Protein AF-A0A7K2MRT0-F1 (afdb_monomer_lite)

Secondary structure (DSSP, 8-state):
-GGGTSS------SS-B-SSGGGSS----S--TTS----TTTT--THHHHHHTT---SB-TT----SS---

Foldseek 3Di:
DPVVVPDKFPDFAQFFAAPDLVQALDNQPAADPVRDDDPPCPPCHTQSSCVVVVHDGPGHGRDDDIPDDDD

Radius of gyration: 16.73 Å; chains: 1; bounding box: 45×25×45 Å

pLDDT: mean 95.97, std 1.98, range [87.44, 98.38]

Structure (mmCIF, N/CA/C/O backbone):
data_AF-A0A7K2MRT0-F1
#
_entry.id   AF-A0A7K2MRT0-F1
#
loop_
_atom_site.group_PDB
_atom_site.id
_atom_site.type_symbol
_atom_site.label_atom_id
_atom_site.label_alt_id
_atom_site.label_comp_id
_atom_site.label_asym_id
_atom_site.label_entity_id
_atom_site.label_seq_id
_atom_site.pdbx_PDB_ins_code
_atom_site.Cartn_x
_atom_site.Cartn_y
_atom_site.Cartn_z
_atom_site.occupancy
_atom_site.B_iso_or_equiv
_atom_site.auth_seq_id
_atom_site.auth_comp_id
_atom_site.auth_asym_id
_atom_site.auth_atom_id
_atom_site.pdbx_PDB_model_num
ATOM 1 N N . ASP A 1 1 ? 1.226 10.264 19.971 1.00 93.06 1 ASP A N 1
ATOM 2 C CA . ASP A 1 1 ? -0.244 10.395 20.045 1.00 93.06 1 ASP A CA 1
ATOM 3 C C . ASP A 1 1 ? -1.003 9.132 19.696 1.00 93.06 1 ASP A C 1
ATOM 5 O O . ASP A 1 1 ? -1.735 8.668 20.559 1.00 93.06 1 ASP A O 1
ATOM 9 N N . VAL A 1 2 ? -0.778 8.536 18.520 1.00 97.25 2 VAL A N 1
ATOM 10 C CA . VAL A 1 2 ? -1.495 7.325 18.071 1.00 97.25 2 VAL A CA 1
ATOM 11 C C . VAL A 1 2 ? -1.430 6.176 19.084 1.00 97.25 2 VAL A C 1
ATOM 13 O O . VAL A 1 2 ? -2.466 5.767 19.575 1.00 97.25 2 VAL A O 1
ATOM 16 N N . ILE A 1 3 ? -0.235 5.739 19.510 1.00 96.44 3 ILE A N 1
ATOM 17 C CA . ILE A 1 3 ? -0.070 4.609 20.459 1.00 96.44 3 ILE A CA 1
ATOM 18 C C . ILE A 1 3 ? -0.886 4.781 21.757 1.00 96.44 3 ILE A C 1
ATOM 20 O O . ILE A 1 3 ? -1.353 3.799 22.321 1.00 96.44 3 ILE A O 1
ATOM 24 N N . PHE A 1 4 ? -1.072 6.020 22.223 1.00 97.75 4 PHE A N 1
ATOM 25 C CA . PHE A 1 4 ? -1.811 6.328 23.453 1.00 97.75 4 PHE A CA 1
ATOM 26 C C . PHE A 1 4 ? -3.268 6.748 23.199 1.00 97.75 4 PHE A C 1
ATOM 28 O O . PHE A 1 4 ? -3.915 7.250 24.114 1.00 97.75 4 PHE A O 1
ATOM 35 N N . GLY A 1 5 ? -3.772 6.629 21.968 1.00 96.94 5 GLY A N 1
ATOM 36 C CA . GLY A 1 5 ? -5.139 7.019 21.610 1.00 96.94 5 GLY A CA 1
ATOM 37 C C . GLY A 1 5 ? -5.404 8.528 21.619 1.00 96.94 5 GLY A C 1
ATOM 38 O O . GLY A 1 5 ? -6.551 8.943 21.510 1.00 96.94 5 GLY A O 1
ATOM 39 N N . ARG A 1 6 ? -4.367 9.374 21.726 1.00 98.19 6 ARG A N 1
ATOM 40 C CA . ARG A 1 6 ? -4.525 10.842 21.638 1.00 98.19 6 ARG A CA 1
ATOM 41 C C . ARG A 1 6 ? -4.813 11.315 20.210 1.00 98.19 6 ARG A C 1
ATOM 43 O O . ARG A 1 6 ? -5.251 12.442 20.023 1.00 98.19 6 ARG A O 1
ATOM 50 N N . ALA A 1 7 ? -4.542 10.465 19.221 1.00 98.00 7 ALA A N 1
ATOM 51 C CA . ALA A 1 7 ? -4.889 10.665 17.821 1.00 98.00 7 ALA A CA 1
ATOM 52 C C . ALA A 1 7 ? -5.311 9.325 17.201 1.00 98.00 7 ALA A C 1
ATOM 54 O O . ALA A 1 7 ? -4.742 8.286 17.535 1.00 98.00 7 ALA A O 1
ATOM 55 N N . GLU A 1 8 ? -6.273 9.361 16.283 1.00 96.75 8 GLU A N 1
ATOM 56 C CA . GLU A 1 8 ? -6.762 8.183 15.561 1.00 96.75 8 GLU A CA 1
ATOM 57 C C . GLU A 1 8 ? -5.762 7.743 14.472 1.00 96.75 8 GLU A C 1
ATOM 59 O O . GLU A 1 8 ? -5.274 8.591 13.713 1.00 96.75 8 GLU A O 1
ATOM 64 N N . PRO A 1 9 ? -5.463 6.439 14.317 1.00 97.00 9 PRO A N 1
ATOM 65 C CA . PRO A 1 9 ? -4.746 5.931 13.154 1.00 97.00 9 PRO A CA 1
ATOM 66 C C . PRO A 1 9 ? -5.631 6.021 11.900 1.00 97.00 9 PRO A C 1
ATOM 68 O O . PRO A 1 9 ? -6.328 5.087 11.525 1.00 97.00 9 PRO A O 1
ATOM 71 N N . GLY A 1 10 ? -5.572 7.160 11.210 1.00 95.81 10 GLY A N 1
ATOM 72 C CA . GLY A 1 10 ? -6.302 7.392 9.955 1.00 95.81 10 GLY A CA 1
ATOM 73 C C . GLY A 1 10 ? -5.568 6.936 8.687 1.00 95.81 10 GLY A C 1
ATOM 74 O O . GLY A 1 10 ? -6.075 7.110 7.581 1.00 95.81 10 GLY A O 1
ATOM 75 N N . GLY A 1 11 ? -4.358 6.388 8.820 1.00 97.06 11 GLY A N 1
ATOM 76 C CA . GLY A 1 11 ? -3.522 6.002 7.685 1.00 97.06 11 GLY A CA 1
ATOM 77 C C . GLY A 1 11 ? -4.134 4.880 6.841 1.00 97.06 11 GLY A C 1
ATOM 78 O O . GLY A 1 11 ? -4.795 3.972 7.354 1.00 97.06 11 GLY A O 1
ATOM 79 N N . ARG A 1 12 ? -3.875 4.933 5.532 1.00 98.06 12 ARG A N 1
ATOM 80 C CA . ARG A 1 12 ? -4.211 3.889 4.556 1.00 98.06 12 ARG A CA 1
ATOM 81 C C . ARG A 1 12 ? -2.991 3.619 3.683 1.00 98.06 12 ARG A C 1
ATOM 83 O O . ARG A 1 12 ? -2.297 4.560 3.298 1.00 98.06 12 ARG A O 1
ATOM 90 N N . LEU A 1 13 ? -2.706 2.350 3.398 1.00 98.25 13 LEU A N 1
ATOM 91 C CA . LEU A 1 13 ? -1.508 1.974 2.649 1.00 98.25 13 LEU A CA 1
ATOM 92 C C . LEU A 1 13 ? -1.541 2.535 1.214 1.00 98.25 13 LEU A C 1
ATOM 94 O O . LEU A 1 13 ? -2.470 2.219 0.468 1.00 98.25 13 LEU A O 1
ATOM 98 N N . PRO A 1 14 ? -0.515 3.295 0.779 1.00 97.62 14 PRO A N 1
ATOM 99 C CA . PRO A 1 14 ? -0.427 3.798 -0.593 1.00 97.62 14 PRO A CA 1
ATOM 100 C C . 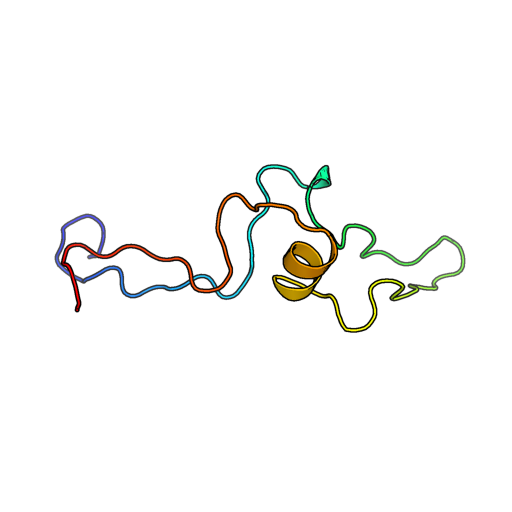PRO A 1 14 ? 0.073 2.735 -1.585 1.00 97.62 14 PRO A C 1
ATOM 102 O O . PRO A 1 14 ? 0.079 2.965 -2.791 1.00 97.62 14 PRO A O 1
ATOM 105 N N . THR A 1 15 ? 0.497 1.563 -1.100 1.00 96.81 15 THR A N 1
ATOM 106 C CA . THR A 1 15 ? 0.989 0.436 -1.903 1.00 96.81 15 THR A CA 1
ATOM 107 C C . THR A 1 15 ? 0.470 -0.893 -1.353 1.00 96.81 15 THR A C 1
ATOM 109 O O . THR A 1 15 ? 0.025 -0.980 -0.214 1.00 96.81 15 THR A O 1
ATOM 112 N N . THR A 1 16 ? 0.494 -1.946 -2.170 1.00 98.06 16 THR A N 1
ATOM 113 C CA . THR A 1 16 ? 0.178 -3.316 -1.732 1.00 98.06 16 THR A CA 1
ATOM 114 C C . THR A 1 16 ? 1.432 -3.987 -1.191 1.00 98.06 16 THR A C 1
ATOM 116 O O . THR A 1 16 ? 2.471 -3.936 -1.852 1.00 98.06 16 THR A O 1
ATOM 119 N N . TRP A 1 17 ? 1.349 -4.611 -0.017 1.00 97.75 17 TRP A N 1
ATOM 120 C CA . TRP A 1 17 ? 2.500 -5.219 0.651 1.00 97.75 17 TRP A CA 1
ATOM 121 C C . TRP A 1 17 ? 2.485 -6.745 0.515 1.00 97.75 17 TRP A C 1
ATOM 123 O O . TRP A 1 17 ? 1.518 -7.384 0.942 1.00 97.75 17 TRP A O 1
ATOM 133 N N . PRO A 1 18 ? 3.538 -7.347 -0.066 1.00 97.38 18 PRO A N 1
ATOM 134 C CA . PRO A 1 18 ? 3.671 -8.796 -0.101 1.00 97.38 18 PRO A CA 1
ATOM 135 C C . PRO A 1 18 ? 3.983 -9.371 1.287 1.00 97.38 18 PRO A C 1
ATOM 137 O O . PRO A 1 18 ? 4.509 -8.665 2.146 1.00 97.38 18 PRO A O 1
ATOM 140 N N . ALA A 1 19 ? 3.725 -10.668 1.479 1.00 97.19 19 ALA A N 1
ATOM 141 C CA . ALA A 1 19 ? 4.257 -11.399 2.630 1.00 97.19 19 ALA A CA 1
ATOM 142 C C . ALA A 1 19 ? 5.767 -11.659 2.463 1.00 97.19 19 ALA A C 1
ATOM 144 O O . ALA A 1 19 ? 6.537 -11.450 3.399 1.00 97.19 19 ALA A O 1
ATOM 145 N N . ALA A 1 20 ? 6.198 -12.030 1.254 1.00 96.31 20 ALA A N 1
ATOM 146 C CA . ALA A 1 20 ? 7.601 -12.133 0.863 1.00 96.31 20 ALA A CA 1
ATOM 147 C C . ALA A 1 20 ? 7.858 -11.468 -0.497 1.00 96.31 20 ALA A C 1
ATOM 149 O O . ALA A 1 20 ? 6.994 -11.447 -1.369 1.00 96.31 20 ALA A O 1
ATOM 150 N N 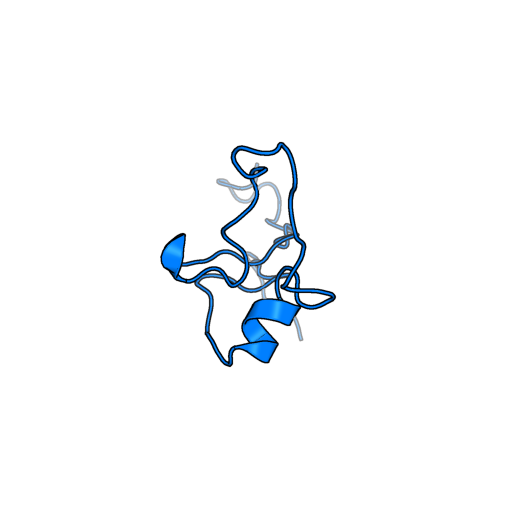. LEU A 1 21 ? 9.075 -10.961 -0.731 1.00 94.25 21 LEU A N 1
ATOM 151 C CA . LEU A 1 21 ? 9.423 -10.297 -1.999 1.00 94.25 21 LEU A CA 1
ATOM 152 C C . LEU A 1 21 ? 9.109 -11.165 -3.232 1.00 94.25 21 LEU A C 1
ATOM 154 O O . LEU A 1 21 ? 8.680 -10.640 -4.252 1.00 94.25 21 LEU A O 1
ATOM 158 N N . THR A 1 22 ? 9.274 -12.483 -3.125 1.00 94.44 22 THR A N 1
ATOM 159 C CA . THR A 1 22 ? 8.974 -13.461 -4.184 1.00 94.44 22 THR A CA 1
ATOM 160 C C . THR A 1 22 ? 7.501 -13.514 -4.587 1.00 94.44 22 THR A C 1
ATOM 162 O O . THR A 1 22 ? 7.188 -13.952 -5.694 1.00 94.44 22 THR A O 1
ATOM 165 N N . ASP A 1 23 ? 6.597 -13.063 -3.720 1.00 94.62 23 ASP A N 1
ATOM 166 C CA . ASP A 1 23 ? 5.160 -13.044 -3.997 1.00 94.62 23 ASP A CA 1
ATOM 167 C C . ASP A 1 23 ? 4.769 -11.842 -4.856 1.00 94.62 23 ASP A C 1
ATOM 169 O O . ASP A 1 23 ? 3.758 -11.890 -5.567 1.00 94.62 23 ASP A O 1
ATOM 173 N N . ALA A 1 24 ? 5.565 -10.767 -4.785 1.00 95.25 24 ALA A N 1
ATOM 174 C CA . ALA A 1 24 ? 5.275 -9.514 -5.452 1.00 95.25 24 ALA A CA 1
ATOM 175 C C . ALA A 1 24 ? 5.227 -9.708 -6.979 1.00 95.25 24 ALA A C 1
ATOM 177 O O . ALA A 1 24 ? 6.098 -10.361 -7.554 1.00 95.25 24 ALA A O 1
ATOM 178 N N . PRO A 1 25 ? 4.236 -9.113 -7.664 1.00 94.38 25 PRO A N 1
ATOM 179 C CA . PRO A 1 25 ? 4.068 -9.276 -9.107 1.00 94.38 25 PRO A CA 1
ATOM 180 C C . PRO A 1 25 ? 5.195 -8.620 -9.918 1.00 94.38 25 PRO A C 1
ATOM 182 O O . PRO A 1 25 ? 5.442 -9.023 -11.049 1.00 94.38 25 PRO A O 1
ATOM 185 N N . VAL A 1 26 ? 5.885 -7.631 -9.340 1.00 94.06 26 VAL A N 1
ATOM 186 C CA . VAL A 1 26 ? 7.001 -6.914 -9.965 1.00 94.06 26 VAL A CA 1
ATOM 187 C C . VAL A 1 26 ? 8.193 -6.948 -9.015 1.00 94.06 26 VAL A C 1
ATOM 189 O O . VAL A 1 26 ? 8.152 -6.353 -7.939 1.00 94.06 26 VAL A O 1
ATOM 192 N N . THR A 1 27 ? 9.250 -7.660 -9.403 1.00 93.88 27 THR A N 1
ATOM 193 C CA . THR A 1 27 ? 10.477 -7.827 -8.598 1.00 93.88 27 THR A CA 1
ATOM 194 C C . THR A 1 27 ? 11.746 -7.403 -9.335 1.00 93.88 27 THR A C 1
ATOM 196 O O . THR A 1 27 ? 12.746 -7.075 -8.695 1.00 93.88 27 THR A O 1
ATOM 199 N N . ARG A 1 28 ? 11.721 -7.359 -10.674 1.00 92.75 28 ARG A N 1
ATOM 200 C CA . ARG A 1 28 ? 12.844 -6.898 -11.502 1.00 92.75 28 ARG A CA 1
ATOM 201 C C . ARG A 1 28 ? 12.783 -5.382 -11.666 1.00 92.75 28 ARG A C 1
ATOM 203 O O . ARG A 1 28 ? 12.109 -4.879 -12.549 1.00 92.75 28 ARG A O 1
ATOM 210 N N . THR A 1 29 ? 13.483 -4.655 -10.805 1.00 92.94 29 THR A N 1
ATOM 211 C CA . THR A 1 29 ? 13.464 -3.177 -10.784 1.00 92.94 29 THR A CA 1
ATOM 212 C C . THR A 1 29 ? 14.825 -2.551 -11.080 1.00 92.94 29 THR A C 1
ATOM 214 O O . THR A 1 29 ? 15.025 -1.356 -10.870 1.00 92.94 29 THR A O 1
ATOM 217 N N . ARG A 1 30 ? 15.788 -3.357 -11.539 1.00 95.56 30 ARG A N 1
ATOM 218 C CA . ARG A 1 30 ? 17.144 -2.917 -11.878 1.00 95.56 30 ARG A CA 1
ATOM 219 C C . ARG A 1 30 ? 17.440 -3.201 -13.349 1.00 95.56 30 ARG A C 1
ATOM 221 O O . ARG A 1 30 ? 17.037 -4.269 -13.812 1.00 95.56 30 ARG A O 1
ATOM 228 N N . PRO A 1 31 ? 18.148 -2.296 -14.050 1.00 96.88 31 PRO A N 1
ATOM 229 C CA . PRO A 1 31 ? 18.592 -2.553 -15.412 1.00 96.88 31 PRO A CA 1
ATOM 230 C C . PRO A 1 31 ? 19.433 -3.829 -15.521 1.00 96.88 31 PRO A C 1
ATOM 232 O O . PRO A 1 31 ? 20.113 -4.224 -14.570 1.00 96.88 31 PRO A O 1
ATOM 235 N N . ASP A 1 32 ? 19.385 -4.457 -16.689 1.00 95.12 32 ASP A N 1
ATOM 236 C CA . ASP A 1 32 ? 20.243 -5.574 -17.061 1.00 95.12 32 ASP A CA 1
ATOM 237 C C . ASP A 1 32 ? 21.703 -5.129 -17.299 1.00 95.12 32 ASP A C 1
ATOM 239 O O . ASP A 1 32 ? 22.059 -3.955 -17.178 1.00 95.12 32 ASP A O 1
ATOM 243 N N . GLY A 1 33 ? 22.574 -6.081 -17.647 1.00 95.81 33 GLY A N 1
ATOM 244 C CA . GLY A 1 33 ? 23.992 -5.810 -17.916 1.00 95.81 33 GLY A CA 1
ATOM 245 C C . GLY A 1 33 ? 24.256 -4.904 -19.127 1.00 95.81 33 GLY A C 1
ATOM 246 O O . GLY A 1 33 ? 25.365 -4.394 -19.257 1.00 95.81 33 GLY A O 1
ATOM 247 N N . ALA A 1 34 ? 23.258 -4.680 -19.987 1.00 96.50 34 ALA A N 1
ATOM 248 C CA . ALA A 1 34 ? 23.317 -3.733 -21.099 1.00 96.50 34 ALA A CA 1
ATOM 249 C C . ALA A 1 34 ? 22.721 -2.357 -20.730 1.00 96.50 34 ALA A C 1
ATOM 251 O O . ALA A 1 34 ? 22.674 -1.463 -21.574 1.00 96.50 34 ALA A O 1
ATOM 252 N N . GLY A 1 35 ? 22.280 -2.169 -19.481 1.00 97.06 35 GLY A N 1
ATOM 253 C CA . GLY A 1 35 ? 21.701 -0.920 -18.990 1.00 97.06 35 GLY A CA 1
ATOM 254 C C . GLY A 1 35 ? 20.222 -0.730 -19.336 1.00 97.06 35 GLY A C 1
ATOM 255 O O . GLY A 1 35 ? 19.714 0.383 -19.196 1.00 97.06 35 GLY A O 1
ATOM 256 N N . ARG A 1 36 ? 19.510 -1.782 -19.760 1.00 97.19 36 ARG A N 1
ATOM 257 C CA . ARG A 1 36 ? 18.086 -1.715 -20.126 1.00 97.19 36 ARG A CA 1
ATOM 258 C C . ARG A 1 36 ? 17.196 -2.288 -19.023 1.00 97.19 36 ARG A C 1
ATOM 260 O O . ARG A 1 36 ? 17.515 -3.314 -18.431 1.00 97.19 36 ARG A O 1
ATOM 267 N N . LEU A 1 37 ? 16.062 -1.644 -18.751 1.00 96.44 37 LEU A N 1
ATOM 268 C CA . LEU A 1 37 ? 15.031 -2.145 -17.838 1.00 96.44 37 LEU A CA 1
ATOM 269 C C . LEU A 1 37 ? 13.712 -2.286 -18.602 1.00 96.44 37 LEU A C 1
ATOM 271 O O . LEU A 1 37 ? 13.071 -1.286 -18.916 1.00 96.44 37 LEU A O 1
ATOM 275 N N . ASP A 1 38 ? 13.332 -3.524 -18.905 1.00 95.12 38 ASP A N 1
ATOM 276 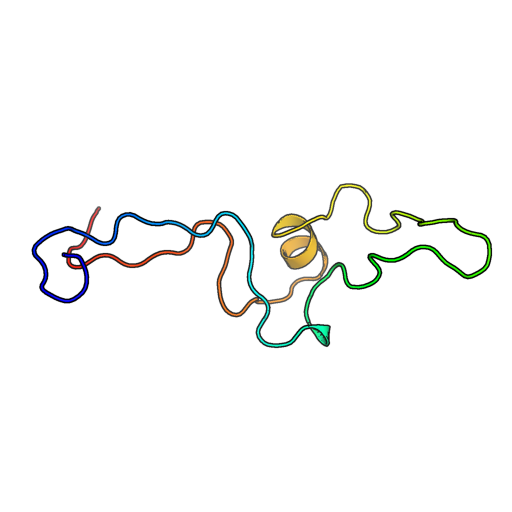C CA . ASP A 1 38 ? 12.067 -3.828 -19.573 1.00 95.12 38 ASP A CA 1
ATOM 277 C C . ASP A 1 38 ? 10.922 -3.905 -18.550 1.00 95.12 38 ASP A C 1
ATOM 279 O O . ASP A 1 38 ? 11.019 -4.620 -17.552 1.00 95.12 38 ASP A O 1
ATOM 283 N N . TYR A 1 39 ? 9.836 -3.177 -18.820 1.00 95.19 39 TYR A N 1
ATOM 284 C CA . TYR A 1 39 ? 8.621 -3.122 -17.995 1.00 95.19 39 TYR A CA 1
ATOM 285 C C . TYR A 1 39 ? 7.585 -4.127 -18.518 1.00 95.19 39 TYR A C 1
ATOM 287 O O . TYR A 1 39 ? 6.534 -3.757 -19.052 1.00 95.19 39 TYR A O 1
ATOM 295 N N . ASP A 1 40 ? 7.903 -5.416 -18.406 1.00 94.12 40 ASP A N 1
ATOM 296 C CA . ASP A 1 40 ? 7.076 -6.513 -18.934 1.00 94.12 40 ASP A CA 1
ATOM 297 C C . ASP A 1 40 ? 5.708 -6.620 -18.236 1.00 94.12 40 ASP A C 1
ATOM 299 O O . ASP A 1 40 ? 4.757 -7.197 -18.770 1.00 94.12 40 ASP A O 1
ATOM 303 N N . GLU A 1 41 ? 5.582 -6.054 -17.035 1.00 94.12 41 GLU A N 1
ATOM 304 C CA . GLU A 1 41 ? 4.331 -5.985 -16.285 1.00 94.12 41 GLU A CA 1
ATOM 305 C C . GLU A 1 41 ? 3.287 -5.048 -16.917 1.00 94.12 41 GLU A C 1
ATOM 307 O O . GLU A 1 41 ? 2.095 -5.135 -16.592 1.00 94.12 41 GLU A O 1
ATOM 312 N N . GLY A 1 42 ? 3.708 -4.144 -17.808 1.00 94.81 42 GLY A N 1
ATOM 313 C CA . GLY A 1 42 ? 2.844 -3.146 -18.430 1.00 94.81 42 GLY A CA 1
ATOM 314 C C . GLY A 1 42 ? 2.047 -2.337 -17.399 1.00 94.81 42 GLY A C 1
ATOM 315 O O . GLY A 1 42 ? 2.592 -1.749 -16.471 1.00 94.81 42 GLY A O 1
ATOM 316 N N . LEU A 1 43 ? 0.718 -2.310 -17.541 1.00 95.31 43 LEU A N 1
ATOM 317 C CA . LEU A 1 43 ? -0.172 -1.558 -16.642 1.00 95.31 43 LEU A CA 1
ATOM 318 C C . LEU A 1 43 ? -0.443 -2.261 -15.299 1.00 95.31 43 LEU A C 1
ATOM 320 O O . LEU A 1 43 ? -1.161 -1.716 -14.449 1.00 95.31 43 LEU A O 1
ATOM 324 N N . HIS A 1 44 ? 0.087 -3.467 -15.096 1.00 96.31 44 HIS A N 1
ATOM 325 C CA . HIS A 1 44 ? -0.221 -4.325 -13.953 1.00 96.31 44 HIS A CA 1
ATOM 326 C C . HIS A 1 44 ? 0.754 -4.123 -12.785 1.00 96.31 44 HIS A C 1
ATOM 328 O O . HIS A 1 44 ? 1.267 -5.075 -12.201 1.00 96.31 44 HIS A O 1
ATOM 334 N N . VAL A 1 45 ? 0.964 -2.863 -12.406 1.00 94.38 45 VAL A N 1
ATOM 335 C CA . VAL A 1 45 ? 1.807 -2.462 -11.271 1.00 94.38 45 VAL A CA 1
ATOM 336 C C . VAL A 1 45 ? 0.975 -2.381 -9.984 1.00 94.38 45 VAL A C 1
ATOM 338 O O . VAL A 1 45 ? -0.213 -2.040 -10.003 1.00 94.38 45 VAL A O 1
ATOM 341 N N . GLY A 1 46 ? 1.590 -2.690 -8.838 1.00 94.62 46 GLY A N 1
ATOM 342 C CA . GLY A 1 46 ? 0.924 -2.630 -7.533 1.00 94.62 46 GLY A CA 1
ATOM 343 C C . GLY A 1 46 ? -0.283 -3.569 -7.469 1.00 94.62 46 GLY A C 1
ATOM 344 O O . GLY A 1 46 ? -0.216 -4.691 -7.971 1.00 94.62 46 GLY A O 1
ATOM 345 N N . HIS A 1 47 ? -1.399 -3.120 -6.878 1.00 96.50 47 HIS A N 1
ATOM 346 C CA . HIS A 1 47 ? -2.607 -3.942 -6.685 1.00 96.50 47 HIS A CA 1
ATOM 347 C C . HIS A 1 47 ? -3.141 -4.568 -7.988 1.00 96.50 47 HIS A C 1
ATOM 349 O O . HIS A 1 47 ? -3.685 -5.668 -7.955 1.00 96.50 47 HIS A O 1
ATOM 355 N N . ARG A 1 48 ? -2.940 -3.924 -9.148 1.00 96.94 48 ARG A N 1
ATOM 356 C CA . ARG A 1 48 ? -3.361 -4.462 -10.455 1.00 96.94 48 ARG A CA 1
ATOM 357 C C . ARG A 1 48 ? -2.592 -5.722 -10.849 1.00 96.94 48 ARG A C 1
ATOM 359 O O . ARG A 1 48 ? -3.170 -6.608 -11.473 1.00 96.94 48 ARG A O 1
ATOM 366 N N . GLY 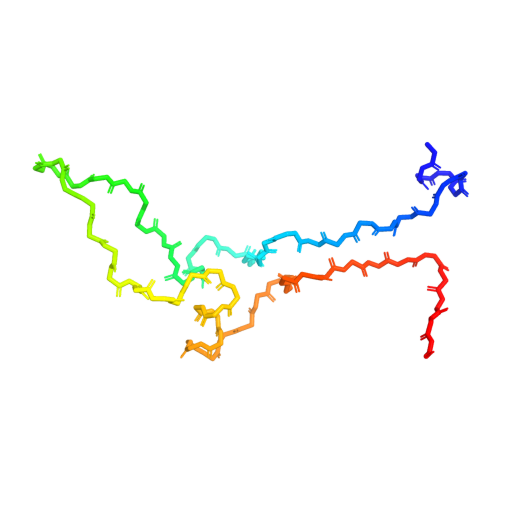A 1 49 ? -1.318 -5.811 -10.470 1.00 96.94 49 GLY A N 1
ATOM 367 C CA . GLY A 1 49 ? -0.506 -7.015 -10.651 1.00 96.94 49 GLY A CA 1
ATOM 368 C C . GLY A 1 49 ? -1.038 -8.174 -9.821 1.00 96.94 49 GLY A C 1
ATOM 369 O O . GLY A 1 49 ? -1.264 -9.2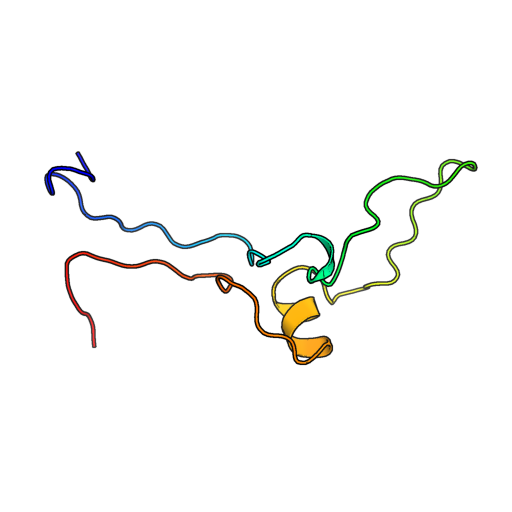60 -10.344 1.00 96.94 49 GLY A O 1
ATOM 370 N N . TRP A 1 50 ? -1.341 -7.923 -8.548 1.00 97.19 50 TRP A N 1
ATOM 371 C CA . TRP A 1 50 ? -1.930 -8.926 -7.657 1.00 97.19 50 TRP A CA 1
ATOM 372 C C . TRP A 1 50 ? -3.265 -9.467 -8.182 1.00 97.19 50 TRP A C 1
ATOM 374 O O . TRP A 1 50 ? -3.458 -10.683 -8.208 1.00 97.19 50 TRP A O 1
ATOM 384 N N . LEU A 1 51 ? -4.141 -8.582 -8.679 1.00 96.38 51 LEU A N 1
ATOM 385 C CA . LEU A 1 51 ? -5.410 -8.970 -9.304 1.00 96.38 51 LEU A CA 1
ATOM 386 C C . LEU A 1 51 ? -5.198 -9.823 -10.562 1.00 96.38 51 LEU A C 1
ATOM 388 O O . LEU A 1 51 ? -5.829 -10.869 -10.691 1.00 96.38 51 LEU A O 1
ATOM 392 N N . ARG A 1 52 ? -4.282 -9.424 -11.457 1.00 96.12 52 ARG A N 1
ATOM 393 C CA . ARG A 1 52 ? -3.959 -10.181 -12.681 1.00 96.12 52 ARG A CA 1
ATOM 394 C C . ARG A 1 52 ? -3.441 -11.588 -12.384 1.00 96.12 52 ARG A C 1
ATOM 396 O O . ARG A 1 52 ? -3.725 -12.515 -13.132 1.00 96.12 52 ARG A O 1
ATOM 403 N N . HIS A 1 53 ? -2.642 -11.735 -11.333 1.00 93.94 53 HIS A N 1
ATOM 404 C CA . HIS A 1 53 ? -2.041 -13.013 -10.961 1.00 93.94 53 HIS A CA 1
ATOM 405 C C . HIS A 1 53 ? -2.929 -13.866 -10.044 1.00 93.94 53 HIS A C 1
ATOM 407 O O . HIS A 1 53 ? -2.520 -14.973 -9.702 1.00 93.94 53 HIS A O 1
ATOM 413 N N . HIS A 1 54 ? -4.111 -13.374 -9.651 1.00 95.31 54 HIS A N 1
ATOM 414 C CA . HIS A 1 54 ? -5.019 -14.036 -8.708 1.00 95.31 54 HIS A CA 1
ATOM 415 C C . HIS A 1 54 ? -4.324 -14.449 -7.397 1.00 95.31 54 HIS A C 1
ATOM 417 O O . HIS A 1 54 ? -4.531 -15.547 -6.883 1.00 95.31 54 HIS A O 1
ATOM 423 N N . ARG A 1 55 ? -3.467 -13.567 -6.863 1.00 93.19 55 ARG 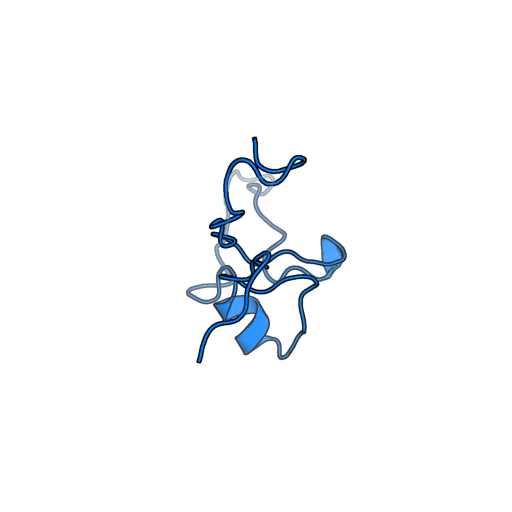A N 1
ATOM 424 C CA . ARG A 1 55 ? -2.717 -13.786 -5.615 1.00 93.19 55 ARG A CA 1
ATOM 425 C C . ARG A 1 55 ? -3.207 -12.863 -4.509 1.00 93.19 55 ARG A C 1
ATOM 427 O O . ARG A 1 55 ? -3.635 -11.741 -4.774 1.00 93.19 55 ARG A O 1
ATOM 434 N N . THR A 1 56 ? -3.045 -13.311 -3.268 1.00 96.31 56 THR A N 1
ATOM 435 C CA . THR A 1 56 ? -3.408 -12.541 -2.075 1.00 96.31 56 THR A CA 1
ATOM 436 C C . THR A 1 56 ? -2.150 -11.967 -1.411 1.00 96.31 56 THR A C 1
ATOM 438 O O . THR A 1 56 ? -1.266 -12.740 -1.041 1.00 96.31 56 THR A O 1
ATOM 441 N N . PRO A 1 57 ? -2.036 -10.636 -1.260 1.00 97.69 57 PRO A N 1
ATOM 442 C CA . PRO A 1 57 ? -0.964 -9.988 -0.513 1.00 97.69 57 PRO A CA 1
ATOM 443 C C . PRO A 1 57 ? -1.185 -10.104 0.998 1.00 97.69 57 PRO A C 1
ATOM 445 O O . PRO A 1 57 ? -2.283 -10.428 1.449 1.00 97.69 57 PRO A O 1
ATOM 448 N N . ALA A 1 58 ? -0.169 -9.750 1.787 1.00 98.12 58 ALA A N 1
ATOM 449 C CA . ALA A 1 58 ? -0.329 -9.604 3.234 1.00 98.12 58 ALA A CA 1
ATOM 450 C C . ALA A 1 58 ? -1.266 -8.433 3.570 1.00 98.12 58 ALA A C 1
ATOM 452 O O . ALA A 1 58 ? -2.159 -8.568 4.403 1.00 98.12 58 ALA A O 1
ATOM 453 N N . TYR A 1 59 ? -1.098 -7.302 2.874 1.00 98.38 59 TYR A N 1
ATOM 454 C CA . TYR A 1 59 ? -1.977 -6.142 3.002 1.00 98.38 59 TYR A CA 1
ATOM 455 C C . TYR A 1 59 ? -2.249 -5.507 1.641 1.00 98.38 59 TYR A C 1
ATOM 457 O O . TYR A 1 59 ? -1.329 -5.178 0.887 1.00 98.38 59 TYR A O 1
ATOM 465 N N . TRP A 1 60 ? -3.528 -5.313 1.330 1.00 98.25 60 TRP A N 1
ATOM 466 C CA . TRP A 1 60 ? -3.960 -4.659 0.099 1.00 98.25 60 TRP A CA 1
ATOM 467 C C . TRP A 1 60 ? -3.651 -3.160 0.092 1.00 98.25 60 TRP A C 1
ATOM 469 O O . TRP A 1 60 ? -3.545 -2.516 1.137 1.00 98.25 60 TRP A O 1
ATOM 479 N N . PHE A 1 61 ? -3.562 -2.594 -1.117 1.00 98.06 61 PHE A N 1
ATOM 480 C CA . PHE A 1 61 ? -3.619 -1.142 -1.291 1.00 98.06 61 PHE A CA 1
ATOM 481 C C . PHE A 1 61 ? -4.868 -0.593 -0.589 1.00 98.06 61 PHE A C 1
ATOM 483 O O . PHE A 1 61 ? -5.943 -1.182 -0.689 1.00 98.06 61 PHE A O 1
ATOM 490 N N . GLY A 1 62 ? -4.715 0.516 0.130 1.00 97.94 62 GLY A N 1
ATOM 491 C CA . GLY A 1 62 ? -5.795 1.124 0.897 1.00 97.94 62 GLY A CA 1
ATOM 492 C C . GLY A 1 62 ? -6.107 0.435 2.227 1.00 97.94 62 GLY A C 1
ATOM 493 O O . GLY A 1 62 ? -6.987 0.911 2.935 1.00 97.94 62 GLY A O 1
ATOM 494 N N . HIS A 1 63 ? -5.410 -0.638 2.619 1.00 98.12 63 HIS A N 1
ATOM 495 C CA . HIS A 1 63 ? -5.611 -1.233 3.941 1.00 98.12 63 HIS A CA 1
ATOM 496 C C . HIS A 1 63 ? -5.203 -0.261 5.059 1.00 98.12 63 HIS A C 1
ATOM 498 O O . HIS A 1 63 ? -4.205 0.455 4.955 1.00 98.12 63 HIS A O 1
ATOM 504 N N . GLY A 1 64 ? -5.966 -0.266 6.146 1.00 97.44 64 GLY A N 1
ATOM 505 C CA . GLY A 1 64 ? -5.653 0.418 7.391 1.00 97.44 64 GLY A CA 1
ATOM 506 C C . GLY A 1 64 ? -6.768 0.177 8.402 1.00 97.44 64 GLY A C 1
ATOM 507 O O . GLY A 1 64 ? -7.943 0.146 8.038 1.00 97.44 64 GLY A O 1
ATOM 508 N N . LEU A 1 65 ? -6.393 -0.014 9.662 1.00 96.88 65 LEU A N 1
ATOM 509 C CA . LEU A 1 65 ? -7.333 -0.179 10.769 1.00 96.88 65 LEU A CA 1
ATOM 510 C C . LEU A 1 65 ? -7.592 1.168 11.453 1.00 96.88 65 LEU A C 1
ATOM 512 O O . LEU A 1 65 ? -6.908 2.148 11.168 1.00 96.88 65 LEU A O 1
ATOM 516 N N . GLY A 1 66 ? -8.604 1.200 12.312 1.00 96.25 66 GLY A N 1
ATOM 517 C CA . GLY A 1 66 ? -8.933 2.313 13.198 1.00 96.25 66 GLY A CA 1
ATOM 518 C C . GLY A 1 66 ? -9.264 1.790 14.596 1.00 96.25 66 GLY A C 1
ATOM 519 O O . GLY A 1 66 ? -9.426 0.581 14.778 1.00 96.25 66 GLY A O 1
ATOM 520 N N . TYR A 1 67 ? -9.378 2.680 15.576 1.00 97.12 67 TYR A N 1
ATOM 521 C CA . TYR A 1 67 ? -9.874 2.349 16.914 1.00 97.12 67 TYR A CA 1
ATOM 522 C C . TYR A 1 67 ? -11.402 2.269 16.977 1.00 97.12 67 TYR A C 1
ATOM 524 O O . TYR A 1 67 ? -11.942 1.700 17.923 1.00 97.12 67 TYR A O 1
ATOM 532 N N . THR A 1 68 ? -12.101 2.796 15.968 1.00 96.19 68 THR A N 1
ATOM 533 C CA . THR A 1 68 ? -13.563 2.725 15.846 1.00 96.19 68 THR A CA 1
ATOM 534 C C . THR A 1 68 ? -14.011 2.039 14.552 1.00 96.19 68 THR A C 1
ATOM 536 O O . THR A 1 68 ? -13.204 1.690 13.687 1.00 96.19 68 THR A O 1
ATOM 539 N N . THR A 1 69 ? -15.321 1.844 14.425 1.00 95.00 69 THR A N 1
ATOM 540 C CA . THR A 1 69 ? -15.984 1.216 13.276 1.00 95.00 69 THR A CA 1
ATOM 541 C C . THR A 1 69 ? -16.792 2.240 12.474 1.00 95.00 69 THR A C 1
ATOM 543 O O . THR A 1 69 ? -17.174 3.286 12.996 1.00 95.00 69 THR A O 1
ATOM 546 N N . TRP A 1 70 ? -17.026 1.941 11.194 1.00 89.31 70 TRP A N 1
ATOM 547 C CA . TRP A 1 70 ? -17.720 2.799 10.225 1.00 89.31 70 TRP A CA 1
ATOM 548 C C . TRP A 1 70 ? -18.686 1.932 9.396 1.00 89.31 70 TRP A C 1
ATOM 550 O O . TRP A 1 70 ? -18.385 0.755 9.181 1.00 89.31 70 TRP A O 1
ATOM 560 N N . SER A 1 71 ? -19.813 2.490 8.937 1.00 87.44 71 SER A N 1
ATOM 561 C CA . SER A 1 71 ? -20.838 1.805 8.122 1.00 87.44 71 SER A CA 1
ATOM 562 C C . SER A 1 71 ? -21.253 2.630 6.916 1.00 87.44 71 SER A C 1
ATOM 564 O O . SER A 1 71 ? -21.497 3.838 7.140 1.00 87.44 71 SER A O 1
#

Sequence (71 aa):
DVIFGRAEPGGRLPTTWPAALTDAPVTRTRPDGAGRLDYDEGLHVGHRGWLRHHRTPAYWFGHGLGYTTWS